Protein AF-A0AAV6LEG9-F1 (afdb_monomer_lite)

Radius of gyration: 18.33 Å; chains: 1; bounding box: 41×19×58 Å

Organism: NCBI:txid479676

pLDDT: mean 81.59, std 12.69, range [46.84, 94.38]

Structure (mmCIF, N/CA/C/O backbone):
data_AF-A0AAV6LEG9-F1
#
_entry.id   AF-A0AAV6LEG9-F1
#
loop_
_atom_site.group_PDB
_atom_site.id
_atom_site.type_symbol
_atom_site.label_atom_id
_atom_site.label_alt_id
_atom_site.label_comp_id
_atom_site.label_asym_id
_atom_site.label_entity_id
_atom_site.label_seq_id
_atom_site.pdbx_PDB_ins_code
_atom_site.Cartn_x
_atom_site.Cartn_y
_atom_site.Cartn_z
_atom_site.occupancy
_atom_site.B_iso_or_equiv
_atom_site.auth_seq_id
_atom_site.auth_comp_id
_atom_site.auth_asym_id
_atom_site.auth_atom_id
_atom_site.pdbx_PDB_model_num
ATOM 1 N N . MET A 1 1 ? -7.034 -6.175 38.465 1.00 49.31 1 MET A N 1
ATOM 2 C CA . MET A 1 1 ? -7.649 -6.914 37.339 1.00 49.31 1 MET A CA 1
ATOM 3 C C . MET A 1 1 ? -8.025 -5.911 36.260 1.00 49.31 1 MET A C 1
ATOM 5 O O . MET A 1 1 ? -8.885 -5.081 36.506 1.00 49.31 1 MET A O 1
ATOM 9 N N . TYR A 1 2 ? -7.350 -5.918 35.109 1.00 52.62 2 TYR A N 1
ATOM 10 C CA . TYR A 1 2 ? -7.743 -5.070 33.976 1.00 52.62 2 TYR A CA 1
ATOM 11 C C . TYR A 1 2 ? -9.064 -5.585 33.389 1.00 52.62 2 TYR A C 1
ATOM 13 O O . TYR A 1 2 ? -9.162 -6.780 33.096 1.00 52.62 2 TYR A O 1
ATOM 21 N N . SER A 1 3 ? -10.068 -4.713 33.239 1.00 72.06 3 SER A N 1
ATOM 22 C CA . SER A 1 3 ? -11.343 -5.081 32.610 1.00 72.06 3 SER A CA 1
ATOM 23 C C . SER A 1 3 ? -11.097 -5.541 31.167 1.00 72.06 3 SER A C 1
ATOM 25 O O . SER A 1 3 ? -10.176 -5.059 30.500 1.00 72.06 3 SER A O 1
ATOM 27 N N . GLN A 1 4 ? -11.885 -6.503 30.675 1.00 66.94 4 GLN A N 1
ATOM 28 C CA . GLN A 1 4 ? -11.756 -7.027 29.305 1.00 66.94 4 GLN A CA 1
ATOM 29 C C . GLN A 1 4 ? -11.799 -5.911 28.246 1.00 66.94 4 GLN A C 1
ATOM 31 O O . GLN A 1 4 ? -11.091 -5.980 27.242 1.00 66.94 4 GLN A O 1
ATOM 36 N N . SER A 1 5 ? -12.538 -4.837 28.528 1.00 68.69 5 SER A N 1
ATOM 37 C CA . SER A 1 5 ? -12.633 -3.639 27.699 1.00 68.69 5 SER A CA 1
ATOM 38 C C . SER A 1 5 ? -11.282 -2.940 27.500 1.00 68.69 5 SER A C 1
ATOM 40 O O . SER A 1 5 ? -10.995 -2.485 26.397 1.00 68.69 5 SER A O 1
ATOM 42 N N . LEU A 1 6 ? -10.410 -2.902 28.518 1.00 69.50 6 LEU A N 1
ATOM 43 C CA . LEU A 1 6 ? -9.095 -2.260 28.399 1.00 69.50 6 LEU A CA 1
ATOM 44 C C . LEU A 1 6 ? -8.111 -3.079 27.548 1.00 69.50 6 LEU A C 1
ATOM 46 O O . LEU A 1 6 ? -7.289 -2.510 26.831 1.00 69.50 6 LEU A O 1
ATOM 50 N N . LYS A 1 7 ? -8.209 -4.415 27.597 1.00 73.56 7 LYS A N 1
ATOM 51 C CA . LYS A 1 7 ? -7.383 -5.316 26.773 1.00 73.56 7 LYS A CA 1
ATOM 52 C C . LYS A 1 7 ? -7.729 -5.190 25.291 1.00 73.56 7 LYS A C 1
ATOM 54 O O . LYS A 1 7 ? -6.824 -5.073 24.469 1.00 73.56 7 LYS A O 1
ATOM 59 N N . LEU A 1 8 ? -9.024 -5.154 24.972 1.00 70.38 8 LEU A N 1
ATOM 60 C CA . LEU A 1 8 ? -9.514 -4.922 23.612 1.00 70.38 8 LEU A CA 1
ATOM 61 C C . LEU A 1 8 ? -9.026 -3.576 23.068 1.00 70.38 8 LEU A C 1
ATOM 63 O O . LEU A 1 8 ? -8.499 -3.518 21.962 1.00 70.38 8 LEU A O 1
ATOM 67 N N . TRP A 1 9 ? -9.116 -2.515 23.874 1.00 73.44 9 TRP A N 1
ATOM 68 C CA . TRP A 1 9 ? -8.667 -1.178 23.479 1.00 73.44 9 TRP A CA 1
ATOM 69 C C . TRP A 1 9 ? -7.159 -1.116 23.196 1.00 73.44 9 TRP A C 1
ATOM 71 O O . TRP A 1 9 ? -6.726 -0.480 22.235 1.00 73.44 9 TRP A O 1
ATOM 81 N N . HIS A 1 10 ? -6.348 -1.807 24.001 1.00 75.94 10 HIS A N 1
ATOM 82 C CA . HIS A 1 10 ? -4.904 -1.885 23.788 1.00 75.94 10 HIS A CA 1
ATOM 83 C C . HIS A 1 10 ? -4.544 -2.658 22.510 1.00 75.94 10 HIS A C 1
ATOM 85 O O . HIS A 1 10 ? -3.757 -2.160 21.709 1.00 75.94 10 HIS A O 1
ATOM 91 N N . MET A 1 11 ? -5.158 -3.825 22.277 1.00 74.12 11 MET A N 1
ATOM 92 C CA . MET A 1 11 ? -4.936 -4.617 21.055 1.00 74.12 11 MET A CA 1
ATOM 93 C C . MET A 1 11 ? -5.306 -3.833 19.793 1.00 74.12 11 MET A C 1
ATOM 95 O O . MET A 1 11 ? -4.550 -3.826 18.826 1.00 74.12 11 MET A O 1
ATOM 99 N N . LEU A 1 12 ? -6.430 -3.115 19.830 1.00 74.06 12 LEU A N 1
ATOM 100 C CA . LEU A 1 12 ? -6.876 -2.243 18.745 1.00 74.06 12 LEU A CA 1
ATOM 101 C C . LEU A 1 12 ? -5.883 -1.120 18.448 1.00 74.06 12 LEU A C 1
ATOM 103 O O . LEU A 1 12 ? -5.597 -0.832 17.289 1.00 74.06 12 LEU A O 1
ATOM 107 N N . ARG A 1 13 ? -5.331 -0.499 19.492 1.00 77.81 13 ARG A N 1
ATOM 108 C CA . ARG A 1 13 ? -4.345 0.573 19.341 1.00 77.81 13 ARG A CA 1
ATOM 109 C C . ARG A 1 13 ? -3.039 0.061 18.734 1.00 77.81 13 ARG A C 1
ATOM 111 O O . ARG A 1 13 ? -2.507 0.713 17.843 1.00 77.81 13 ARG A O 1
ATOM 118 N N . VAL A 1 14 ? -2.554 -1.097 19.186 1.00 80.81 14 VAL A N 1
ATOM 119 C CA . VAL A 1 14 ? -1.348 -1.739 18.634 1.00 80.81 14 VAL A CA 1
ATOM 120 C C . VAL A 1 14 ? -1.562 -2.105 17.168 1.00 80.81 14 VAL A C 1
ATOM 122 O O . VAL A 1 14 ? -0.753 -1.719 16.330 1.00 80.81 14 VAL A O 1
ATOM 125 N N . PHE A 1 15 ? -2.684 -2.756 16.844 1.00 78.06 15 PHE A N 1
ATOM 126 C CA . PHE A 1 15 ? -3.049 -3.092 15.467 1.00 78.06 15 PHE A CA 1
ATOM 127 C C . PHE A 1 15 ? -3.058 -1.854 14.560 1.00 78.06 15 PHE A C 1
ATOM 129 O O . PHE A 1 15 ? -2.489 -1.886 13.474 1.00 78.06 15 PHE A O 1
ATOM 136 N N . LEU A 1 16 ? -3.626 -0.740 15.030 1.00 73.69 16 LEU A N 1
ATOM 137 C CA . LEU A 1 16 ? -3.678 0.512 14.276 1.00 73.69 16 LEU A CA 1
ATOM 138 C C . LEU A 1 16 ? -2.290 1.083 13.992 1.00 73.69 16 LEU A C 1
ATOM 140 O O . LEU A 1 16 ? -2.004 1.477 12.867 1.00 73.69 16 LEU A O 1
ATOM 144 N N . THR A 1 17 ? -1.430 1.137 15.008 1.00 80.12 17 THR A N 1
ATOM 145 C CA . THR A 1 17 ? -0.061 1.626 14.838 1.00 80.12 17 THR A CA 1
ATOM 146 C C . THR A 1 17 ? 0.694 0.764 13.833 1.00 80.12 17 THR A C 1
ATOM 148 O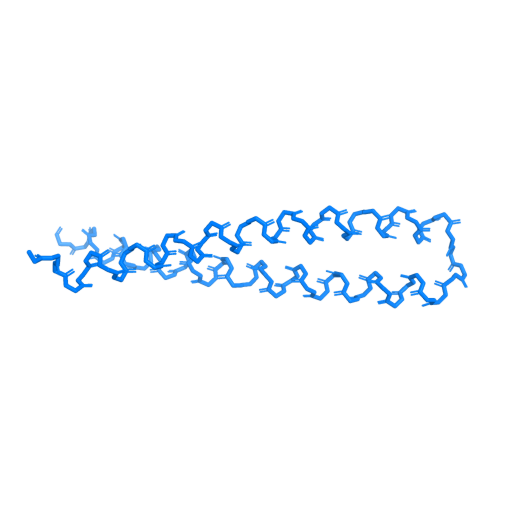 O . THR A 1 17 ? 1.406 1.302 12.992 1.00 80.12 17 THR A O 1
ATOM 151 N N . THR A 1 18 ? 0.483 -0.553 13.855 1.00 84.81 18 THR A N 1
ATOM 152 C CA . THR A 1 18 ? 1.078 -1.467 12.877 1.00 84.81 18 THR A CA 1
ATOM 153 C C . THR A 1 18 ? 0.528 -1.255 11.466 1.00 84.81 18 THR A C 1
ATOM 155 O O . THR A 1 18 ? 1.312 -1.217 10.526 1.00 84.81 18 THR A O 1
ATOM 158 N N . VAL A 1 19 ? -0.789 -1.097 11.289 1.00 84.50 19 VAL A N 1
ATOM 159 C CA . VAL A 1 19 ? -1.393 -0.868 9.962 1.00 84.50 19 VAL A CA 1
ATOM 160 C C . VAL A 1 19 ? -0.954 0.473 9.381 1.00 84.50 19 VAL A C 1
ATOM 162 O O . VAL A 1 19 ? -0.530 0.508 8.234 1.00 84.50 19 VAL A O 1
ATOM 165 N N . LEU A 1 20 ? -0.977 1.547 10.174 1.00 83.81 20 LEU A N 1
ATOM 166 C CA . LEU A 1 20 ? -0.528 2.877 9.747 1.00 83.81 20 LEU A CA 1
ATOM 167 C C . LEU A 1 20 ? 0.944 2.876 9.340 1.00 83.81 20 LEU A C 1
ATOM 169 O O . LEU A 1 20 ? 1.305 3.438 8.312 1.00 83.81 20 LEU A O 1
ATOM 173 N N . TRP A 1 21 ? 1.796 2.229 10.136 1.00 89.00 21 TRP A N 1
ATOM 174 C CA . TRP A 1 21 ? 3.213 2.112 9.814 1.00 89.00 21 TRP A CA 1
ATOM 175 C C . TRP A 1 21 ? 3.426 1.372 8.490 1.00 89.00 21 TRP A C 1
ATOM 177 O O . TRP A 1 21 ? 4.129 1.859 7.608 1.00 89.00 21 TRP A O 1
ATOM 187 N N . ARG A 1 22 ? 2.746 0.234 8.319 1.00 88.81 22 ARG A N 1
ATOM 188 C CA . ARG A 1 22 ? 2.821 -0.567 7.093 1.00 88.81 22 ARG A CA 1
ATOM 189 C C . ARG A 1 22 ? 2.255 0.162 5.878 1.00 88.81 22 ARG A C 1
ATOM 191 O O . ARG A 1 22 ? 2.772 -0.023 4.787 1.00 88.81 22 ARG A O 1
ATOM 198 N N . GLU A 1 23 ? 1.210 0.970 6.042 1.00 90.88 23 GLU A N 1
ATOM 199 C CA . GLU A 1 23 ? 0.649 1.781 4.955 1.00 90.88 23 GLU A CA 1
ATOM 200 C C . GLU A 1 23 ?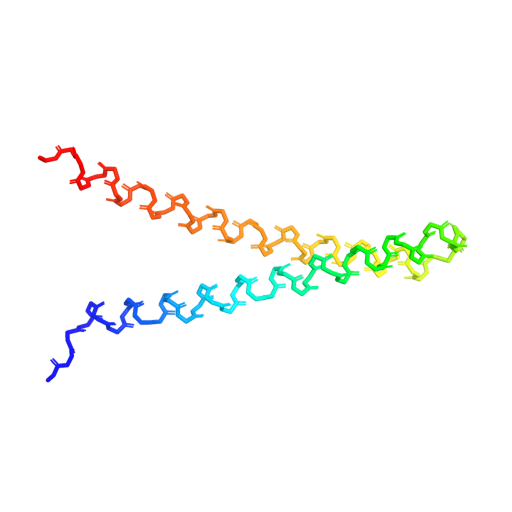 1.660 2.831 4.477 1.00 90.88 23 GLU A C 1
ATOM 202 O O . GLU A 1 23 ? 1.837 3.017 3.274 1.00 90.88 23 GLU A O 1
ATOM 207 N N . VAL A 1 24 ? 2.367 3.479 5.409 1.00 90.12 24 VAL A N 1
ATOM 208 C CA . VAL A 1 24 ? 3.430 4.442 5.089 1.00 90.12 24 VAL A CA 1
ATOM 209 C C . VAL A 1 24 ? 4.588 3.759 4.360 1.00 90.12 24 VAL A C 1
ATOM 211 O O . VAL A 1 24 ? 5.037 4.269 3.334 1.00 90.12 24 VAL A O 1
ATOM 214 N N . GLU A 1 25 ? 5.042 2.598 4.839 1.00 92.88 25 GLU A N 1
ATOM 215 C CA . GLU A 1 25 ? 6.081 1.808 4.162 1.00 92.88 25 GLU A CA 1
ATOM 216 C C . GLU A 1 25 ? 5.638 1.373 2.758 1.00 92.88 25 GLU A C 1
ATOM 218 O O . GLU A 1 25 ? 6.374 1.564 1.790 1.00 92.88 25 GLU A O 1
ATOM 223 N N . ALA A 1 26 ? 4.414 0.852 2.622 1.00 90.88 26 ALA A N 1
ATOM 224 C CA . ALA A 1 26 ? 3.860 0.424 1.340 1.00 90.88 26 ALA A CA 1
ATOM 225 C C . ALA A 1 26 ? 3.738 1.592 0.351 1.00 90.88 26 ALA A C 1
ATOM 227 O O . ALA A 1 26 ? 4.033 1.428 -0.832 1.00 90.88 26 ALA A O 1
ATOM 228 N N . ARG A 1 27 ? 3.368 2.787 0.829 1.00 92.31 27 ARG A N 1
ATOM 229 C CA . ARG A 1 27 ? 3.323 4.002 0.007 1.00 92.31 27 ARG A CA 1
ATOM 230 C C . ARG A 1 27 ? 4.706 4.384 -0.510 1.00 92.31 27 ARG A C 1
ATOM 232 O O . ARG A 1 27 ? 4.860 4.598 -1.706 1.00 92.31 27 ARG A O 1
ATOM 239 N N . GLN A 1 28 ? 5.710 4.429 0.364 1.00 93.69 28 GLN A N 1
ATOM 240 C CA . GLN A 1 28 ? 7.084 4.755 -0.034 1.00 93.69 28 GLN A CA 1
ATOM 241 C C . GLN A 1 28 ? 7.643 3.736 -1.032 1.00 93.69 28 GLN A C 1
ATOM 243 O O . GLN A 1 28 ? 8.302 4.106 -2.004 1.00 93.69 28 GLN A O 1
ATOM 248 N N . GLN A 1 29 ? 7.357 2.450 -0.819 1.00 93.00 29 GLN A N 1
ATOM 249 C CA . GLN A 1 29 ? 7.761 1.387 -1.732 1.00 93.00 29 GLN A CA 1
ATOM 250 C C . GLN A 1 29 ? 7.087 1.530 -3.103 1.00 93.00 29 GLN A C 1
ATOM 252 O O . GL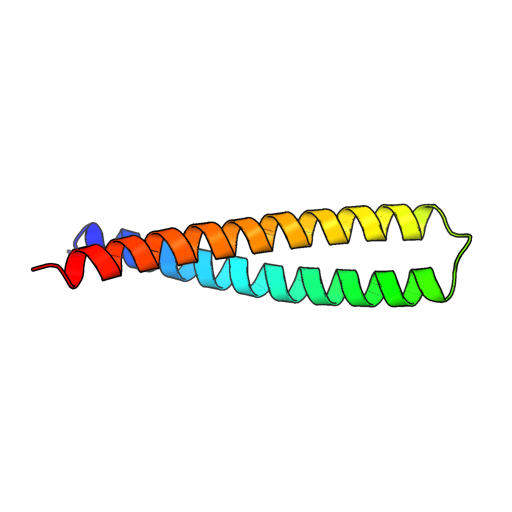N A 1 29 ? 7.760 1.419 -4.127 1.00 93.00 29 GLN A O 1
ATOM 257 N N . MET A 1 30 ? 5.783 1.818 -3.128 1.00 94.12 30 MET A N 1
ATOM 258 C CA . MET A 1 30 ? 5.031 2.075 -4.355 1.00 94.12 30 MET A CA 1
ATOM 259 C C . MET A 1 30 ? 5.591 3.286 -5.115 1.00 94.12 30 MET A C 1
ATOM 261 O O . MET A 1 30 ? 5.861 3.175 -6.306 1.00 94.12 30 MET A O 1
ATOM 265 N N . GLU A 1 31 ? 5.808 4.418 -4.440 1.00 93.62 31 GLU A N 1
ATOM 266 C CA . GLU A 1 31 ? 6.351 5.643 -5.049 1.00 93.62 31 GLU A CA 1
ATOM 267 C C . GLU A 1 31 ? 7.762 5.419 -5.618 1.00 93.62 31 GLU A C 1
ATOM 269 O O . GLU A 1 31 ? 8.077 5.868 -6.722 1.00 93.62 31 GLU A O 1
ATOM 274 N N . SER A 1 32 ? 8.600 4.665 -4.900 1.00 93.38 32 SER A N 1
ATOM 275 C CA . SER A 1 32 ? 9.935 4.278 -5.366 1.00 93.38 32 SER A CA 1
ATOM 276 C C . SER A 1 32 ? 9.869 3.420 -6.634 1.00 93.38 32 SER A C 1
ATOM 278 O O . SER A 1 32 ? 10.547 3.708 -7.623 1.00 93.38 32 SER A O 1
ATOM 280 N N . LEU A 1 33 ? 9.005 2.398 -6.645 1.00 92.25 33 LEU A N 1
ATOM 281 C CA . LEU A 1 33 ? 8.824 1.513 -7.797 1.00 92.25 33 LEU A CA 1
ATOM 282 C C . LEU A 1 33 ? 8.225 2.240 -9.004 1.00 92.25 33 LEU A C 1
ATOM 284 O O . LEU A 1 33 ? 8.672 1.999 -10.122 1.00 92.25 33 LEU A O 1
ATOM 288 N N . GLN A 1 34 ? 7.290 3.167 -8.792 1.00 91.62 34 GLN A N 1
ATOM 289 C CA . GLN A 1 34 ? 6.762 4.043 -9.842 1.00 91.62 34 GLN A CA 1
ATOM 290 C C . GLN A 1 34 ? 7.875 4.891 -10.467 1.00 91.62 34 GLN A C 1
ATOM 292 O O . GLN A 1 34 ? 7.989 4.976 -11.693 1.00 91.62 34 GLN A O 1
ATOM 297 N N . GLY A 1 35 ? 8.751 5.465 -9.635 1.00 92.25 35 GLY A N 1
ATOM 298 C CA . GLY A 1 35 ? 9.938 6.181 -10.097 1.00 92.25 35 GLY A CA 1
ATOM 299 C C . GLY A 1 35 ? 10.852 5.294 -10.947 1.00 92.25 35 GLY A C 1
ATOM 300 O O . GLY A 1 35 ? 11.231 5.677 -12.054 1.00 92.25 35 GLY A O 1
ATOM 301 N N . LEU A 1 36 ? 11.144 4.074 -10.494 1.00 91.38 36 LEU A N 1
ATOM 302 C CA . LEU A 1 36 ? 11.979 3.121 -11.232 1.00 91.38 36 LEU A CA 1
ATOM 303 C C . LEU A 1 36 ? 11.337 2.640 -12.541 1.00 91.38 36 LEU A C 1
ATOM 305 O O . LEU A 1 36 ? 12.037 2.546 -13.550 1.00 91.38 36 LEU A O 1
ATOM 309 N N . CYS A 1 37 ? 10.027 2.392 -12.558 1.00 91.00 37 CYS A N 1
ATOM 310 C CA . CYS A 1 37 ? 9.279 2.020 -13.762 1.00 91.00 37 CYS A CA 1
ATOM 311 C C . CYS A 1 37 ? 9.246 3.160 -14.785 1.00 91.00 37 CYS A C 1
ATOM 313 O O . CYS A 1 37 ? 9.336 2.911 -15.987 1.00 91.00 37 CYS A O 1
ATOM 315 N N . SER A 1 38 ? 9.172 4.415 -14.324 1.00 90.12 38 SER A N 1
ATOM 316 C CA . SER A 1 38 ? 9.220 5.589 -15.205 1.00 90.12 38 SER A CA 1
ATOM 317 C C . SER A 1 38 ? 10.561 5.720 -15.936 1.00 90.12 38 SER A C 1
ATOM 319 O O . SER A 1 38 ? 10.600 6.160 -17.084 1.00 90.12 38 SER A O 1
ATOM 321 N N . LEU A 1 39 ? 11.649 5.280 -15.294 1.00 92.50 39 LEU A N 1
ATOM 322 C CA . LEU A 1 39 ? 12.996 5.270 -15.865 1.00 92.50 39 LEU A CA 1
ATOM 323 C C . LEU A 1 39 ? 13.258 4.022 -16.724 1.00 92.50 39 LEU A C 1
ATOM 325 O O . LEU A 1 39 ? 14.065 4.081 -17.648 1.00 92.50 39 LEU A O 1
ATOM 329 N N . ASN A 1 40 ? 12.566 2.910 -16.451 1.00 89.75 40 ASN A N 1
ATOM 330 C CA . ASN A 1 40 ? 12.775 1.606 -17.090 1.00 89.75 40 ASN A CA 1
ATOM 331 C C . ASN A 1 40 ? 11.472 1.068 -17.704 1.00 89.75 40 ASN A C 1
ATOM 333 O O . ASN A 1 40 ? 10.945 0.033 -17.303 1.00 89.75 40 ASN A O 1
ATOM 337 N N . VAL A 1 41 ? 10.953 1.776 -18.710 1.00 82.38 41 VAL A N 1
ATOM 338 C CA . VAL A 1 41 ? 9.607 1.558 -19.284 1.00 82.38 41 VAL A CA 1
ATOM 339 C C . VAL A 1 41 ? 9.388 0.148 -19.871 1.00 82.38 41 VAL A C 1
ATOM 341 O O . VAL A 1 41 ? 8.241 -0.276 -20.009 1.00 82.38 41 VAL A O 1
ATOM 344 N N . GLY A 1 42 ? 10.461 -0.579 -20.199 1.00 88.94 42 GLY A N 1
ATOM 345 C CA . GLY A 1 42 ? 10.417 -1.932 -20.771 1.00 88.94 42 GLY A CA 1
ATOM 346 C C . GLY A 1 42 ? 10.718 -3.074 -19.796 1.00 88.94 42 GLY A C 1
ATOM 347 O O . GLY A 1 42 ? 10.837 -4.212 -20.241 1.00 88.94 42 GLY A O 1
ATOM 348 N N . ASP A 1 43 ? 10.892 -2.797 -18.502 1.00 92.88 43 ASP A N 1
ATOM 349 C CA . ASP A 1 43 ? 11.151 -3.843 -17.511 1.00 92.88 43 ASP A CA 1
ATOM 350 C C . ASP A 1 43 ? 9.831 -4.402 -16.951 1.00 92.88 43 ASP A C 1
ATOM 352 O O . ASP A 1 43 ? 9.202 -3.840 -16.048 1.00 92.88 43 ASP A O 1
ATOM 356 N N . ASP A 1 44 ? 9.409 -5.538 -17.508 1.00 91.19 44 ASP A N 1
ATOM 357 C CA . ASP A 1 44 ? 8.192 -6.242 -17.098 1.00 91.19 44 ASP A CA 1
ATOM 358 C C . ASP A 1 44 ? 8.250 -6.750 -15.648 1.00 91.19 44 ASP A C 1
ATOM 360 O O . ASP A 1 44 ? 7.214 -6.857 -14.987 1.00 91.19 44 ASP A O 1
ATOM 364 N N . ASN A 1 45 ? 9.444 -7.044 -15.123 1.00 93.12 45 ASN A N 1
ATOM 365 C CA . ASN A 1 45 ? 9.604 -7.483 -13.740 1.00 93.12 45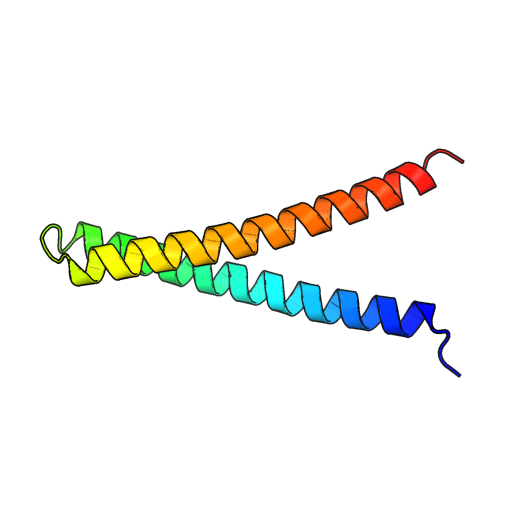 ASN A CA 1
ATOM 366 C C . ASN A 1 45 ? 9.361 -6.314 -12.778 1.00 93.12 45 ASN A C 1
ATOM 368 O O . ASN A 1 45 ? 8.597 -6.455 -11.822 1.00 93.12 45 ASN A O 1
ATOM 372 N N . LEU A 1 46 ? 9.922 -5.137 -13.074 1.00 90.62 46 LEU A N 1
ATOM 373 C CA . LEU A 1 46 ? 9.643 -3.915 -12.312 1.00 90.62 46 LEU A CA 1
ATOM 374 C C . LEU A 1 46 ? 8.157 -3.542 -12.360 1.00 90.62 46 LEU A C 1
ATOM 376 O O . LEU A 1 46 ? 7.579 -3.222 -11.322 1.00 90.62 46 LEU A O 1
ATOM 380 N N . ARG A 1 47 ? 7.499 -3.673 -13.519 1.00 90.44 47 ARG A N 1
ATOM 381 C CA . ARG A 1 47 ? 6.047 -3.448 -13.625 1.00 90.44 47 ARG A CA 1
ATOM 382 C C . ARG A 1 47 ? 5.212 -4.428 -12.806 1.00 90.44 47 ARG A C 1
ATOM 384 O O . ARG A 1 47 ? 4.154 -4.055 -12.302 1.00 90.44 47 ARG A O 1
ATOM 391 N N . ASN A 1 48 ? 5.632 -5.686 -12.697 1.00 93.62 48 ASN A N 1
ATOM 392 C CA . ASN A 1 48 ? 4.929 -6.653 -11.854 1.00 93.62 48 ASN A CA 1
ATOM 393 C C . ASN A 1 48 ? 5.100 -6.310 -10.370 1.00 93.62 48 ASN A C 1
ATOM 395 O O . ASN A 1 48 ? 4.110 -6.288 -9.641 1.00 93.62 48 ASN A O 1
ATOM 399 N N . GLN A 1 49 ? 6.310 -5.929 -9.953 1.00 92.56 49 GLN A N 1
ATOM 400 C CA . GLN A 1 49 ? 6.576 -5.464 -8.588 1.00 92.56 49 GLN A CA 1
ATOM 401 C C . GLN A 1 49 ? 5.787 -4.191 -8.248 1.00 92.56 49 GLN A C 1
ATOM 403 O O . GLN A 1 49 ? 5.243 -4.075 -7.152 1.00 92.56 49 GLN A O 1
ATOM 408 N N . GLU A 1 50 ? 5.666 -3.250 -9.188 1.00 92.12 50 GLU A N 1
ATOM 409 C CA . GLU A 1 50 ? 4.839 -2.049 -9.038 1.00 92.12 50 GLU A CA 1
ATOM 410 C C . GLU A 1 50 ? 3.364 -2.410 -8.799 1.00 92.12 50 GLU A C 1
ATOM 412 O O . GLU A 1 50 ? 2.745 -1.901 -7.865 1.00 92.12 50 GLU A O 1
ATOM 417 N N . LYS A 1 51 ? 2.799 -3.330 -9.592 1.00 93.31 51 LYS A N 1
ATOM 418 C CA . LYS A 1 51 ? 1.412 -3.795 -9.412 1.00 93.31 51 LYS A CA 1
ATOM 419 C C . LYS A 1 51 ? 1.192 -4.459 -8.055 1.00 93.31 51 LYS A C 1
ATOM 421 O O . LYS A 1 51 ? 0.160 -4.223 -7.421 1.00 93.31 51 LYS A O 1
ATOM 426 N N . GLU A 1 52 ? 2.138 -5.279 -7.608 1.00 94.38 52 GLU A N 1
ATOM 427 C CA . GLU A 1 52 ? 2.086 -5.913 -6.288 1.00 94.38 52 GLU A CA 1
ATOM 428 C C . GLU A 1 52 ? 2.121 -4.861 -5.173 1.00 94.38 52 GLU A C 1
ATOM 430 O O . GLU A 1 52 ? 1.265 -4.878 -4.289 1.00 94.38 52 GLU A O 1
ATOM 435 N N . ALA A 1 53 ? 3.032 -3.887 -5.255 1.00 91.50 53 ALA A N 1
ATOM 436 C CA . ALA A 1 53 ? 3.134 -2.803 -4.280 1.00 91.50 53 ALA A CA 1
ATOM 437 C C . ALA A 1 53 ? 1.864 -1.936 -4.226 1.00 91.50 53 ALA A C 1
ATOM 439 O O . ALA A 1 53 ? 1.386 -1.612 -3.138 1.00 91.50 53 ALA A O 1
ATOM 440 N N . ILE A 1 54 ? 1.270 -1.620 -5.382 1.00 92.56 54 ILE A N 1
ATOM 441 C CA . ILE A 1 54 ? -0.018 -0.914 -5.469 1.00 92.56 54 ILE A CA 1
ATOM 442 C C . ILE A 1 54 ? -1.125 -1.726 -4.784 1.00 92.56 54 ILE A C 1
ATOM 444 O O . ILE A 1 54 ? -1.928 -1.168 -4.037 1.00 92.56 54 ILE A O 1
ATOM 448 N N . THR A 1 55 ? -1.171 -3.039 -5.018 1.00 94.06 55 THR A N 1
ATOM 449 C CA . THR A 1 55 ? -2.187 -3.922 -4.423 1.00 94.06 55 THR A CA 1
ATOM 450 C C . THR A 1 55 ? -2.068 -3.937 -2.900 1.00 94.06 55 THR A C 1
ATOM 452 O O . THR A 1 55 ? -3.055 -3.693 -2.207 1.00 94.06 55 THR A O 1
ATOM 455 N N . VAL A 1 56 ? -0.852 -4.118 -2.376 1.00 92.50 56 VAL A N 1
ATOM 456 C CA . VAL A 1 56 ? -0.577 -4.104 -0.930 1.00 92.50 56 VAL A CA 1
ATOM 457 C C . VAL A 1 56 ? -0.949 -2.759 -0.302 1.00 92.50 56 VAL A C 1
ATOM 459 O O . VAL A 1 56 ? -1.564 -2.725 0.765 1.00 92.50 56 VAL A O 1
ATOM 462 N N . PHE A 1 57 ? -0.619 -1.645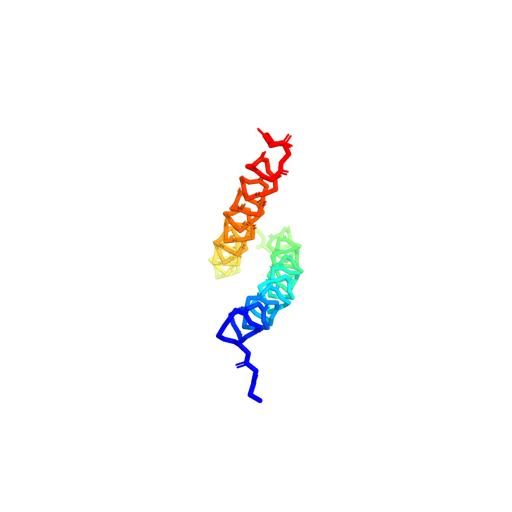 -0.961 1.00 91.88 57 PHE A N 1
ATOM 463 C CA . PHE A 1 57 ? -1.009 -0.316 -0.494 1.00 91.88 57 PHE A CA 1
ATOM 464 C C . PHE A 1 57 ? -2.537 -0.164 -0.438 1.00 91.88 57 PHE A C 1
ATOM 466 O O . PHE A 1 57 ? -3.069 0.246 0.593 1.00 91.88 57 PHE A O 1
ATOM 473 N N . MET A 1 58 ? -3.258 -0.564 -1.492 1.00 91.75 58 MET A N 1
ATOM 474 C CA . MET A 1 58 ? -4.723 -0.490 -1.529 1.00 91.75 58 MET A CA 1
ATOM 475 C C . MET A 1 58 ? -5.390 -1.325 -0.428 1.00 91.75 58 MET A C 1
ATOM 477 O O . MET A 1 58 ? -6.340 -0.856 0.200 1.00 91.75 58 MET A O 1
ATOM 481 N N . GLU A 1 59 ? -4.896 -2.535 -0.162 1.00 91.81 59 GLU A N 1
ATOM 482 C CA . GLU A 1 59 ? -5.414 -3.391 0.913 1.00 91.81 59 GLU A CA 1
ATOM 483 C C . GLU A 1 59 ? -5.231 -2.752 2.297 1.00 91.81 59 GLU A C 1
ATOM 485 O O . GLU A 1 59 ? -6.158 -2.744 3.114 1.00 91.81 59 GLU A O 1
ATOM 490 N N . LEU A 1 60 ? -4.055 -2.171 2.555 1.00 88.81 60 LEU A N 1
ATOM 491 C CA . LEU A 1 60 ? -3.759 -1.485 3.813 1.00 88.81 60 LEU A CA 1
ATOM 492 C C . LEU A 1 60 ? -4.600 -0.214 3.979 1.00 88.81 60 LEU A C 1
ATOM 494 O O . LEU A 1 60 ? -5.170 -0.002 5.053 1.00 88.81 60 LEU A O 1
ATOM 498 N N . SER A 1 61 ? -4.755 0.589 2.923 1.00 86.00 61 SER A N 1
ATOM 499 C CA . SER A 1 61 ? -5.621 1.773 2.939 1.00 86.00 61 SER A CA 1
ATOM 500 C C . SER A 1 61 ? -7.091 1.406 3.168 1.00 86.00 61 SER A C 1
ATOM 502 O O . SER A 1 61 ? -7.775 2.065 3.951 1.00 86.00 61 SER A O 1
ATOM 504 N N . ALA A 1 62 ? -7.584 0.326 2.554 1.00 88.44 62 ALA A N 1
ATOM 505 C CA . ALA A 1 62 ? -8.950 -0.149 2.771 1.00 88.44 62 ALA A CA 1
ATOM 506 C C . ALA A 1 62 ? -9.177 -0.608 4.222 1.00 88.44 62 ALA A C 1
ATOM 508 O O . ALA A 1 62 ? -10.220 -0.310 4.813 1.00 88.44 62 ALA A O 1
ATOM 509 N N . ALA A 1 63 ? -8.198 -1.292 4.824 1.00 85.81 63 ALA A N 1
ATOM 510 C CA . ALA A 1 63 ? -8.250 -1.687 6.230 1.00 85.81 63 ALA A CA 1
ATOM 511 C C . ALA A 1 63 ? -8.262 -0.468 7.173 1.00 85.81 63 ALA A C 1
ATOM 513 O O . ALA A 1 63 ? -9.039 -0.430 8.134 1.00 85.81 63 ALA A O 1
ATOM 514 N N . GLU A 1 64 ? -7.449 0.550 6.880 1.00 84.06 64 GLU A N 1
ATOM 515 C CA . GLU A 1 64 ? -7.418 1.808 7.629 1.00 84.06 64 GLU A CA 1
ATOM 516 C C . GLU A 1 64 ? -8.760 2.560 7.527 1.00 84.06 64 GLU A C 1
ATOM 518 O O . GLU A 1 64 ? -9.311 3.027 8.531 1.00 84.06 64 GLU A O 1
ATOM 523 N N . GLU A 1 65 ? -9.343 2.630 6.328 1.00 84.81 65 GLU A N 1
ATOM 524 C CA . GLU A 1 65 ? -10.625 3.292 6.089 1.00 84.81 65 GLU A CA 1
ATOM 525 C C . GLU A 1 65 ? -11.793 2.555 6.765 1.00 84.81 65 GLU A C 1
ATOM 527 O O . GLU A 1 65 ? -12.640 3.186 7.406 1.00 84.81 65 GLU A O 1
ATOM 532 N N . ALA A 1 66 ? -11.835 1.221 6.673 1.00 83.12 66 ALA A N 1
ATOM 533 C CA . ALA A 1 66 ? -12.840 0.397 7.343 1.00 83.12 66 ALA A CA 1
ATOM 534 C C . ALA A 1 66 ? -12.826 0.634 8.859 1.00 83.12 66 ALA A C 1
ATOM 536 O O . ALA A 1 66 ? -13.878 0.811 9.485 1.00 83.12 66 ALA A O 1
ATOM 537 N N . PHE A 1 67 ? -11.630 0.737 9.438 1.00 77.25 67 PHE A N 1
ATOM 538 C CA . PHE A 1 67 ? -11.464 1.070 10.841 1.00 77.25 67 PHE A CA 1
ATOM 539 C C . PHE A 1 67 ? -11.952 2.491 11.172 1.00 77.25 67 PHE A C 1
ATOM 541 O O . PHE A 1 67 ? -12.727 2.681 12.117 1.00 77.25 67 PHE A O 1
ATOM 548 N N . LYS A 1 68 ? -11.548 3.501 10.387 1.00 78.56 68 LYS A N 1
ATOM 549 C CA . LYS A 1 68 ? -12.002 4.894 10.563 1.00 78.56 68 LYS A CA 1
ATOM 550 C C . LYS A 1 68 ? -13.530 4.991 10.524 1.00 78.56 68 LYS A C 1
ATOM 552 O O . LYS A 1 68 ? -14.114 5.666 11.374 1.00 78.56 68 LYS A O 1
ATOM 557 N N . LYS A 1 69 ? -14.177 4.267 9.604 1.00 81.19 69 LYS A N 1
ATOM 558 C CA . LYS A 1 69 ? -15.643 4.164 9.492 1.00 81.19 69 LYS A CA 1
ATOM 559 C C . LYS A 1 69 ? -16.282 3.494 10.709 1.00 81.19 69 LYS A C 1
ATOM 561 O O . LYS A 1 69 ? -17.340 3.927 11.162 1.00 81.19 69 LYS A O 1
ATOM 566 N N . GLN A 1 70 ? -15.666 2.453 11.265 1.00 74.31 70 GLN A N 1
ATOM 567 C CA . GLN A 1 70 ? -16.170 1.816 12.483 1.00 74.31 70 GLN A CA 1
ATOM 568 C C . GLN A 1 70 ? -16.101 2.775 13.679 1.00 74.31 70 GLN A C 1
ATOM 570 O O . GLN A 1 70 ? -17.073 2.911 14.421 1.00 74.31 70 GLN A O 1
ATOM 575 N N . LYS A 1 71 ? -14.985 3.494 13.837 1.00 70.25 71 LYS A N 1
ATOM 576 C CA . LYS A 1 71 ? -14.808 4.476 14.914 1.00 70.25 71 LYS A CA 1
ATOM 577 C C . LYS A 1 71 ? -15.777 5.653 14.791 1.00 70.25 71 LYS A C 1
ATOM 579 O O . LYS A 1 71 ? -16.347 6.072 15.795 1.00 70.25 71 LYS A O 1
ATOM 584 N N . SER A 1 72 ? -15.988 6.174 13.581 1.00 68.38 72 SER A N 1
ATOM 585 C CA . SER A 1 72 ? -16.937 7.269 13.363 1.00 68.38 72 SER A CA 1
ATOM 586 C C . SER A 1 72 ? -18.374 6.847 13.668 1.00 68.38 72 SER A C 1
ATOM 588 O O . SER A 1 72 ? -19.088 7.611 14.304 1.00 68.38 72 SER A O 1
ATOM 590 N N . ARG A 1 73 ? -18.775 5.615 13.320 1.00 62.53 73 ARG A N 1
ATOM 591 C CA . ARG A 1 73 ? -20.083 5.051 13.698 1.00 62.53 73 ARG A CA 1
ATOM 592 C C . ARG A 1 73 ? -20.268 4.950 15.212 1.00 62.53 73 ARG A C 1
ATOM 594 O O . ARG A 1 73 ? -21.317 5.338 15.711 1.00 62.53 73 ARG A O 1
ATOM 601 N N . VAL A 1 74 ? -19.258 4.476 15.944 1.00 61.84 74 VAL A N 1
ATOM 602 C CA . VAL A 1 74 ? -19.304 4.405 17.417 1.00 61.84 74 VAL A CA 1
ATOM 603 C C . VAL A 1 74 ? -19.403 5.803 18.035 1.00 61.84 74 VAL A C 1
ATOM 605 O O . VAL A 1 74 ? -20.209 6.017 18.933 1.00 61.84 74 VAL A O 1
ATOM 608 N N . ASN A 1 75 ? -18.640 6.770 17.521 1.00 59.59 75 ASN A N 1
ATOM 609 C CA . ASN A 1 75 ? -18.709 8.154 17.991 1.00 59.59 75 ASN A CA 1
ATOM 610 C C . ASN A 1 75 ? -20.047 8.826 17.654 1.00 59.59 75 ASN A C 1
ATOM 612 O O . ASN A 1 75 ? -20.529 9.627 18.442 1.00 59.59 75 ASN A O 1
ATOM 616 N N . TRP A 1 76 ? -20.649 8.510 16.506 1.00 56.78 76 TRP A N 1
ATOM 617 C CA . TRP A 1 76 ? -21.949 9.057 16.117 1.00 56.78 76 TRP A CA 1
ATOM 618 C C . TRP A 1 76 ? -23.078 8.531 17.011 1.00 56.78 76 TRP A C 1
ATOM 620 O O . TRP A 1 76 ? -23.925 9.307 17.432 1.00 56.78 76 TRP A O 1
ATOM 630 N N . LEU A 1 77 ? -23.036 7.245 17.383 1.00 58.72 77 LEU A N 1
ATOM 631 C CA . LEU A 1 77 ? -23.960 6.664 18.367 1.00 58.72 77 LEU A CA 1
ATOM 632 C C . LEU A 1 77 ? -23.811 7.289 19.763 1.00 58.72 77 LEU A C 1
ATOM 634 O O . LEU A 1 77 ? -24.797 7.402 20.475 1.00 58.72 77 LEU A O 1
ATOM 638 N N . ALA A 1 78 ? -22.605 7.721 20.143 1.00 58.50 78 ALA A N 1
ATOM 639 C CA . ALA A 1 78 ? -22.351 8.387 21.423 1.00 58.50 78 ALA A CA 1
ATOM 640 C C . ALA A 1 78 ? -22.764 9.874 21.458 1.00 58.50 78 ALA A C 1
ATOM 642 O O . ALA A 1 78 ? -22.751 10.474 22.526 1.00 58.50 78 ALA A O 1
ATOM 643 N N . LEU A 1 79 ? -23.082 10.477 20.306 1.00 58.19 79 LEU A N 1
ATO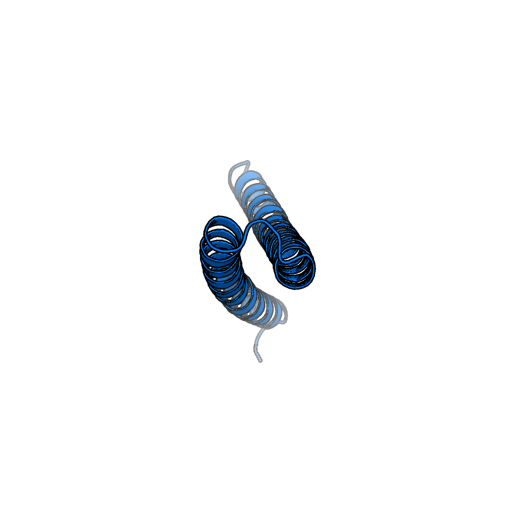M 644 C CA . LEU A 1 79 ? -23.542 11.869 20.184 1.00 58.19 79 LEU A CA 1
ATOM 645 C C . LEU A 1 79 ? -25.066 11.976 19.995 1.00 58.19 79 LEU A C 1
ATOM 647 O O . LEU A 1 79 ? -25.581 13.083 19.854 1.00 58.19 79 LEU A O 1
ATOM 651 N N . GLY A 1 80 ? -25.762 10.838 19.918 1.00 55.16 80 GLY A N 1
ATOM 652 C CA . GLY A 1 80 ? -27.215 10.742 19.752 1.00 55.16 80 GLY A CA 1
ATOM 653 C C . GLY A 1 80 ? -27.987 10.475 21.048 1.00 55.16 80 GLY A C 1
ATOM 654 O O . GLY A 1 80 ? -29.178 10.187 20.957 1.00 55.16 80 GLY A O 1
ATOM 655 N N . ASP A 1 81 ? -27.312 10.551 22.197 1.00 46.84 81 ASP A N 1
ATOM 656 C CA . ASP A 1 81 ? -27.877 10.503 23.554 1.00 46.84 81 ASP A CA 1
ATOM 657 C C . ASP A 1 81 ? -27.755 11.896 24.201 1.00 46.84 81 ASP A C 1
ATOM 659 O O . ASP A 1 81 ? -26.661 12.503 24.077 1.00 46.84 81 ASP A O 1
#

Secondary structure (DSSP, 8-state):
---HHHHHHHHHHHHHHHHHHHHHHHHHHHHHHHHHHHH-TT-HHHHHHHHHHHHHHHHHHHHHHHHHHHHHHHHHHTT--

Foldseek 3Di:
DDPPVVVVVVVVVVVLVVLVVQLVVLVVQLVVLVVVCVVVVPDVVSVVSNVVSVVSNVVSVVVNVVVVVVVVVVVVVVVVD

Sequence (81 aa):
MYSQSLKLWHMLRVFLTTVLWREVEARQQMESLQGLCSLNVGDDNLRNQEKEAITVFMELSAAEEAFKKQKSRVNWLALGD